Protein AF-A0ABD0C4S0-F1 (afdb_monomer_lite)

Sequence (155 aa):
MCGAAKDAGVKGVDLANVEYVLINNLGVVTGKSLGLSQSASLAIGSAFSHFAGIADVLSGNAAAFLMVCSPIKSFIEGCDPRLLPKKLVELNKHGMPERSMWLQAIILFISFGGNAASQFYTILMDMMNVSSSAPYLFLIAAYTFFKAKKDLDLY

Organism: NCBI:txid3378536

Foldseek 3Di:
DPDDFCPPVDPPDGPVCVVLVVQLVVQLVVCVVVVHDNVVSNVRSNVRSVVVVVVCVVVVVVVVVCVLQPVLLCCLVVDDCVVDDVLQNDADPVRGRVVVSVVSVVVVVVLPDDPVSVVVVVVVVVVVVVVVCVVVVVVVVVVVVVVVDPDDPPD

Structure (mmCIF, N/CA/C/O backbone):
data_AF-A0ABD0C4S0-F1
#
_entry.id   AF-A0ABD0C4S0-F1
#
loop_
_atom_site.group_PDB
_atom_site.id
_atom_site.type_symbol
_atom_site.label_atom_id
_atom_site.label_alt_id
_atom_site.label_comp_id
_atom_site.label_asym_id
_atom_site.label_entity_id
_atom_site.label_seq_id
_atom_site.pdbx_PDB_ins_code
_atom_site.Cartn_x
_atom_site.Cartn_y
_atom_site.Cartn_z
_atom_site.occupancy
_atom_site.B_iso_or_equiv
_atom_site.auth_seq_id
_atom_site.auth_comp_id
_atom_site.auth_asym_id
_atom_site.auth_atom_id
_atom_site.pdbx_PDB_model_num
ATOM 1 N N . MET A 1 1 ? -12.197 7.783 -8.794 1.00 38.06 1 MET A N 1
ATOM 2 C CA . MET A 1 1 ? -13.527 7.613 -8.150 1.00 38.06 1 MET A CA 1
ATOM 3 C C . MET A 1 1 ? -13.816 8.726 -7.129 1.00 38.06 1 MET A C 1
ATOM 5 O O . MET A 1 1 ? -14.298 8.470 -6.032 1.00 38.06 1 MET A O 1
ATOM 9 N N . CYS A 1 2 ? -13.545 9.987 -7.483 1.00 38.44 2 CYS A N 1
ATOM 10 C CA . CYS A 1 2 ? -13.749 11.134 -6.597 1.00 38.44 2 CYS A CA 1
ATOM 11 C C . CYS A 1 2 ? -15.181 11.656 -6.789 1.00 38.44 2 CYS A C 1
ATOM 13 O O . CYS A 1 2 ? -15.436 12.421 -7.713 1.00 38.44 2 CYS A O 1
ATOM 15 N N . GLY A 1 3 ? -16.140 11.170 -6.001 1.00 35.56 3 GLY A N 1
ATOM 16 C CA . GLY A 1 3 ? -17.515 11.682 -6.083 1.00 35.56 3 GLY A CA 1
ATOM 17 C C . GLY A 1 3 ? -18.596 10.884 -5.358 1.00 35.56 3 GLY A C 1
ATOM 18 O O . GLY A 1 3 ? -19.642 11.447 -5.068 1.00 35.56 3 GLY A O 1
ATOM 19 N N . ALA A 1 4 ? -18.368 9.612 -5.020 1.00 41.31 4 ALA A N 1
ATOM 20 C CA . ALA A 1 4 ? -19.454 8.743 -4.551 1.00 41.31 4 ALA A CA 1
ATOM 21 C C . ALA A 1 4 ? -19.781 8.810 -3.043 1.00 41.31 4 ALA A C 1
ATOM 23 O O . ALA A 1 4 ? -20.798 8.258 -2.644 1.00 41.31 4 ALA A O 1
ATOM 24 N N . ALA A 1 5 ? -18.974 9.460 -2.195 1.00 44.84 5 ALA A N 1
ATOM 25 C CA . ALA A 1 5 ? -19.191 9.407 -0.738 1.00 44.84 5 ALA A CA 1
ATOM 26 C C . ALA A 1 5 ? -19.010 10.748 -0.008 1.00 44.84 5 ALA A C 1
ATOM 28 O O . ALA A 1 5 ? -18.610 10.780 1.152 1.00 44.84 5 ALA A O 1
ATOM 29 N N . LYS A 1 6 ? -19.316 11.874 -0.669 1.00 45.22 6 LYS A N 1
ATOM 30 C CA . LYS A 1 6 ? -19.422 13.164 0.038 1.00 45.22 6 LYS A CA 1
ATOM 31 C C . LYS A 1 6 ? -20.688 13.292 0.893 1.00 45.22 6 LYS A C 1
ATOM 33 O O . LYS A 1 6 ? -20.690 14.117 1.792 1.00 45.22 6 LYS A O 1
ATOM 38 N N . ASP A 1 7 ? -21.696 12.447 0.681 1.00 45.16 7 ASP A N 1
ATOM 39 C CA . ASP A 1 7 ? -22.941 12.468 1.450 1.00 45.16 7 ASP A CA 1
ATOM 40 C C . ASP A 1 7 ? -23.2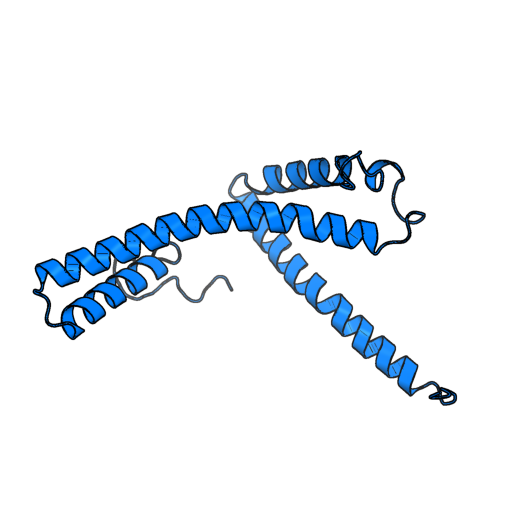91 11.066 1.960 1.00 45.16 7 ASP A C 1
ATOM 42 O O . ASP A 1 7 ? -24.132 10.370 1.399 1.00 45.16 7 ASP A O 1
ATOM 46 N N . ALA A 1 8 ? -22.690 10.651 3.078 1.00 49.69 8 ALA A N 1
ATOM 47 C CA . ALA A 1 8 ? -23.228 9.533 3.863 1.00 49.69 8 ALA A CA 1
ATOM 48 C C . ALA A 1 8 ? -24.526 9.919 4.617 1.00 49.69 8 ALA A C 1
ATOM 50 O O . ALA A 1 8 ? -25.026 9.144 5.426 1.00 49.69 8 ALA A O 1
ATOM 51 N N . GLY A 1 9 ? -25.075 11.123 4.394 1.00 51.41 9 GLY A N 1
ATOM 52 C CA . GLY A 1 9 ? -26.345 11.584 4.970 1.00 51.41 9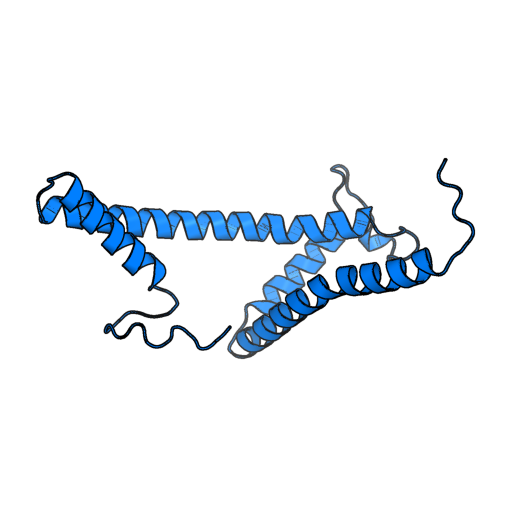 GLY A CA 1
ATOM 53 C C . GLY A 1 9 ? -26.323 11.853 6.482 1.00 51.41 9 GLY A C 1
ATOM 54 O O . GLY A 1 9 ? -27.343 12.248 7.044 1.00 51.41 9 GLY A O 1
ATOM 55 N N . VAL A 1 10 ? -25.177 11.675 7.150 1.00 59.41 10 VAL A N 1
ATOM 56 C CA . VAL A 1 10 ? -25.009 11.844 8.601 1.00 59.41 10 VAL A CA 1
ATOM 57 C C . VAL A 1 10 ? -24.062 13.014 8.877 1.00 59.41 10 VAL A C 1
ATOM 59 O O . VAL A 1 10 ? -22.950 13.064 8.353 1.00 59.41 10 VAL A O 1
ATOM 62 N N . LYS A 1 11 ? -24.494 13.972 9.711 1.00 62.91 11 LYS A N 1
ATOM 63 C CA . LYS A 1 11 ? -23.674 15.130 10.111 1.00 62.91 11 LYS A CA 1
ATOM 64 C C . LYS A 1 11 ? -22.337 14.663 10.701 1.00 62.91 11 LYS A C 1
ATOM 66 O O . LYS A 1 11 ? -22.330 13.925 11.680 1.00 62.91 11 LYS A O 1
ATOM 71 N N . GLY A 1 12 ? -21.231 15.147 10.135 1.00 73.19 12 GLY A N 1
ATOM 72 C CA . GLY A 1 12 ? -19.874 14.868 10.617 1.00 73.19 12 GLY A CA 1
ATOM 73 C C . GLY A 1 12 ? -19.224 13.602 10.054 1.00 73.19 12 GLY A C 1
ATOM 74 O O . GLY A 1 12 ? -18.148 13.245 10.524 1.00 73.19 12 GLY A O 1
ATOM 75 N N . VAL A 1 13 ? -19.842 12.937 9.070 1.00 77.31 13 VAL A N 1
ATOM 76 C CA . VAL A 1 13 ? -19.248 11.790 8.369 1.00 77.31 13 VAL A CA 1
ATOM 77 C C . VAL A 1 13 ? -18.768 12.212 6.982 1.00 77.31 13 VAL A C 1
ATOM 79 O O . VAL A 1 13 ? -19.541 12.765 6.202 1.00 77.31 13 VAL A O 1
ATOM 82 N N . ASP A 1 14 ? -17.506 11.936 6.673 1.00 83.25 14 ASP A N 1
ATOM 83 C CA . ASP A 1 14 ? -16.873 12.187 5.382 1.00 83.25 14 ASP A CA 1
ATOM 84 C C . ASP A 1 14 ? -16.043 10.973 4.925 1.00 83.25 14 ASP A C 1
ATOM 86 O O . ASP A 1 14 ? -15.949 9.952 5.607 1.00 83.25 14 ASP A O 1
ATOM 90 N N . LEU A 1 15 ? -15.429 11.081 3.746 1.00 75.19 15 LEU A N 1
ATOM 91 C CA . LEU A 1 15 ? -14.577 10.039 3.163 1.00 75.19 15 LEU A CA 1
ATOM 92 C C . LEU A 1 15 ? -13.393 9.621 4.048 1.00 75.19 15 LEU A C 1
ATOM 94 O O . LEU A 1 15 ? -12.895 8.513 3.884 1.00 75.19 15 LEU A O 1
ATOM 98 N N . ALA A 1 16 ? -12.925 10.493 4.940 1.00 76.62 16 ALA A N 1
ATOM 99 C CA . ALA A 1 16 ? -11.788 10.216 5.804 1.00 76.62 16 ALA A CA 1
ATOM 100 C C . ALA A 1 16 ? -12.189 9.459 7.077 1.00 76.62 16 ALA A C 1
ATOM 102 O O . ALA A 1 16 ? -11.341 8.796 7.670 1.00 76.62 16 ALA A O 1
ATOM 103 N N . ASN A 1 17 ? -13.451 9.547 7.512 1.00 84.50 17 ASN A N 1
ATOM 104 C CA . ASN A 1 17 ? -13.897 8.928 8.763 1.00 84.50 17 ASN A CA 1
ATOM 105 C C . ASN A 1 17 ? -15.028 7.895 8.626 1.00 84.50 17 ASN A C 1
ATOM 107 O O . ASN A 1 17 ? -15.315 7.188 9.594 1.00 84.50 17 ASN A O 1
ATOM 111 N N . VAL A 1 18 ? -15.644 7.767 7.447 1.00 86.88 18 VAL A N 1
ATOM 112 C CA . VAL A 1 18 ? -16.766 6.847 7.202 1.00 86.88 18 VAL A CA 1
ATOM 113 C C . VAL A 1 18 ? -16.422 5.398 7.539 1.00 86.88 18 VAL A C 1
ATOM 115 O O . VAL A 1 18 ? -17.232 4.704 8.151 1.00 86.88 18 VAL A O 1
ATOM 118 N N . GLU A 1 19 ? -15.209 4.956 7.217 1.00 87.94 19 GLU A N 1
ATOM 119 C CA . GLU A 1 19 ? -14.724 3.614 7.536 1.00 87.94 19 GLU A CA 1
ATOM 120 C C . GLU A 1 19 ? -14.722 3.362 9.049 1.00 87.94 19 GLU A C 1
ATOM 122 O O . GLU A 1 19 ? -15.324 2.401 9.529 1.00 87.94 19 GLU A O 1
ATOM 127 N N . TYR A 1 20 ? -14.156 4.285 9.825 1.00 90.12 20 TYR A N 1
ATOM 128 C CA . TYR A 1 20 ? -14.102 4.181 11.283 1.00 90.12 20 TYR A CA 1
ATOM 129 C C . TYR A 1 20 ? -15.490 4.222 11.930 1.00 90.12 20 TYR A C 1
ATOM 131 O O . TYR A 1 20 ? -15.751 3.499 12.893 1.00 90.12 20 TYR A O 1
ATOM 139 N N . VAL A 1 21 ? -16.415 5.012 11.377 1.00 88.62 21 VAL A N 1
ATOM 140 C CA . VAL A 1 21 ? -17.816 5.050 11.827 1.00 88.62 21 VAL A CA 1
ATOM 141 C C . VAL A 1 21 ? -18.508 3.706 11.587 1.00 88.62 21 VAL A C 1
ATOM 143 O O . VAL A 1 21 ? -19.231 3.220 12.461 1.00 88.62 21 VAL A O 1
ATOM 146 N N . LEU A 1 22 ? -18.273 3.075 10.435 1.00 89.88 22 LEU A N 1
ATOM 147 C CA . LEU A 1 22 ? -18.812 1.750 10.127 1.00 89.88 22 LEU A CA 1
ATOM 148 C C . LEU A 1 22 ? -18.231 0.676 11.054 1.00 89.88 22 LEU A C 1
ATOM 150 O O . LEU A 1 22 ? -18.989 -0.134 11.588 1.00 89.88 22 LEU A O 1
ATOM 154 N N . ILE A 1 23 ? -16.923 0.713 11.315 1.00 91.44 23 ILE A N 1
ATOM 155 C CA . ILE A 1 23 ? -16.242 -0.209 12.237 1.00 91.44 23 ILE A CA 1
ATOM 156 C C . ILE A 1 23 ? -16.763 -0.043 13.669 1.00 91.44 23 ILE A C 1
ATOM 158 O O . ILE A 1 23 ? -17.030 -1.033 14.354 1.00 91.44 23 ILE A O 1
ATOM 162 N N . ASN A 1 24 ? -16.979 1.196 14.115 1.00 91.81 24 ASN A N 1
ATOM 163 C CA . ASN A 1 24 ? -17.576 1.473 15.418 1.00 91.81 24 ASN A CA 1
ATOM 164 C C . ASN A 1 24 ? -18.989 0.875 15.518 1.00 91.81 24 ASN A C 1
ATOM 166 O O . ASN A 1 24 ? -19.288 0.126 16.449 1.00 91.81 24 ASN A O 1
ATOM 170 N N . ASN A 1 25 ? -19.847 1.138 14.528 1.00 90.88 25 ASN A N 1
ATOM 171 C CA . ASN A 1 25 ? -21.206 0.593 14.491 1.00 90.88 25 ASN A CA 1
ATOM 172 C C . ASN A 1 25 ? -21.216 -0.941 14.462 1.00 90.88 25 ASN A C 1
ATOM 174 O O . ASN A 1 25 ? -22.026 -1.560 15.154 1.00 90.88 25 ASN A O 1
ATOM 178 N N . LEU A 1 26 ? -20.289 -1.557 13.727 1.00 91.06 26 LEU A N 1
ATOM 179 C CA . LEU A 1 26 ? -20.104 -3.004 13.712 1.00 91.06 26 LEU A CA 1
ATOM 180 C C . LEU A 1 26 ? -19.752 -3.538 15.107 1.00 91.06 26 LEU A C 1
ATOM 182 O O . LEU A 1 26 ? -20.357 -4.510 15.562 1.00 91.06 26 LEU A O 1
ATOM 186 N N . GLY A 1 27 ? -18.827 -2.887 15.817 1.00 89.50 27 GLY A N 1
ATOM 187 C CA . GLY A 1 27 ? -18.461 -3.261 17.184 1.00 89.50 27 GLY A CA 1
ATOM 188 C C . GLY A 1 27 ? -19.627 -3.123 18.170 1.00 89.50 27 GLY A C 1
ATOM 189 O O . GLY A 1 27 ? -19.846 -4.014 18.990 1.00 89.50 27 GLY A O 1
ATOM 190 N N . VAL A 1 28 ? -20.450 -2.078 18.035 1.00 91.81 28 VAL A N 1
ATOM 191 C CA . VAL A 1 28 ? -21.669 -1.903 18.846 1.00 91.81 28 VAL A CA 1
ATOM 192 C C . VAL A 1 28 ? -22.694 -3.008 18.577 1.00 91.81 28 VAL A C 1
ATOM 194 O O . VAL A 1 28 ? -23.252 -3.566 19.522 1.00 91.81 28 VAL A O 1
ATOM 197 N N . VAL A 1 29 ? -22.955 -3.342 17.308 1.00 92.44 29 VAL A N 1
ATOM 198 C CA . VAL A 1 29 ? -23.879 -4.429 16.933 1.00 92.44 29 VAL A CA 1
ATOM 199 C C . VAL A 1 29 ? -23.360 -5.776 17.431 1.00 92.44 29 VAL A C 1
ATOM 201 O O . VAL A 1 29 ? -24.130 -6.567 17.973 1.00 92.44 29 VAL A O 1
ATOM 204 N N . THR A 1 30 ? -22.051 -6.001 17.334 1.00 91.12 30 THR A N 1
ATOM 205 C CA . THR A 1 30 ? -21.393 -7.203 17.857 1.00 91.12 30 THR A CA 1
ATOM 206 C C . THR A 1 30 ? -21.567 -7.297 19.372 1.00 91.12 30 THR A C 1
ATOM 208 O O . THR A 1 30 ? -22.027 -8.322 19.869 1.00 91.12 30 THR A O 1
ATOM 211 N N . GLY A 1 31 ? -21.311 -6.218 20.116 1.00 90.00 31 GLY A N 1
ATOM 212 C CA . GLY A 1 31 ? -21.498 -6.202 21.567 1.00 90.00 31 GLY A CA 1
ATOM 213 C C . GLY A 1 31 ? -22.942 -6.492 21.987 1.00 90.00 31 GLY A C 1
ATOM 214 O O . GLY A 1 31 ? -23.175 -7.305 22.882 1.00 90.00 31 GLY A O 1
ATOM 215 N N . LYS A 1 32 ? -23.920 -5.927 21.267 1.00 90.88 32 LYS A N 1
ATOM 216 C CA . LYS A 1 32 ? -25.344 -6.228 21.476 1.00 90.88 32 LYS A CA 1
ATOM 217 C C . LYS A 1 32 ? -25.681 -7.688 21.182 1.00 90.88 32 LYS A C 1
ATOM 219 O O . LYS A 1 32 ? -26.417 -8.301 21.948 1.00 90.88 32 LYS A O 1
ATOM 224 N N . SER A 1 33 ? -25.137 -8.252 20.103 1.00 91.75 33 SER A N 1
ATOM 225 C CA . SER A 1 33 ? -25.360 -9.658 19.735 1.00 91.75 33 SER A CA 1
ATOM 226 C C . SER A 1 33 ? -24.790 -10.644 20.761 1.00 91.75 33 SER A C 1
ATOM 228 O O . SER A 1 33 ? -25.328 -11.731 20.936 1.00 91.75 33 SER A O 1
ATOM 230 N N . LEU A 1 34 ? -23.753 -10.230 21.496 1.00 90.56 34 LEU A N 1
ATOM 231 C CA . LEU A 1 34 ? -23.139 -10.991 22.585 1.00 90.56 34 LEU A CA 1
ATOM 232 C C . LEU A 1 34 ? -23.858 -10.804 23.935 1.00 90.56 34 LEU A C 1
ATOM 234 O O . LEU A 1 34 ? -23.398 -11.322 24.950 1.00 90.56 34 LEU A O 1
ATOM 238 N N . GLY A 1 35 ? -24.971 -10.063 23.968 1.00 90.44 35 GLY A N 1
ATOM 239 C CA . GLY A 1 35 ? -25.747 -9.809 25.184 1.00 90.44 35 GLY A CA 1
ATOM 240 C C . GLY A 1 35 ? -25.096 -8.818 26.152 1.00 90.44 35 GLY A C 1
ATOM 241 O O . GLY A 1 35 ? -25.467 -8.770 27.324 1.00 90.44 35 GLY A O 1
ATOM 242 N N . LEU A 1 36 ? -24.120 -8.029 25.694 1.00 90.94 36 LEU A N 1
ATOM 243 C CA . LEU A 1 36 ? -23.447 -7.045 26.537 1.00 90.94 36 LEU A CA 1
ATOM 244 C C . LEU A 1 36 ? -24.347 -5.839 26.813 1.00 90.94 36 LEU A C 1
ATOM 246 O O . LEU A 1 36 ? -25.241 -5.494 26.037 1.00 90.94 36 LEU A O 1
ATOM 250 N N . SER A 1 37 ? -24.070 -5.145 27.919 1.00 92.50 37 SER A N 1
ATOM 251 C CA . SER A 1 37 ? -24.755 -3.893 28.232 1.00 92.50 37 SER A CA 1
ATOM 252 C C . SER A 1 37 ? -24.520 -2.845 27.138 1.00 92.50 37 SER A C 1
ATOM 254 O O . SER A 1 37 ? -23.538 -2.887 26.387 1.00 92.50 37 SER A O 1
ATOM 256 N N . GLN A 1 38 ? -25.409 -1.854 27.064 1.00 87.69 38 GLN A N 1
ATOM 257 C CA . GLN A 1 38 ? -25.274 -0.752 26.111 1.00 87.69 38 GLN A CA 1
ATOM 258 C C . GLN A 1 38 ? -23.938 -0.007 26.284 1.00 87.69 38 GLN A C 1
ATOM 260 O O . GLN A 1 38 ? -23.307 0.347 25.292 1.00 87.69 38 GLN A O 1
ATOM 265 N N . SER A 1 39 ? -23.473 0.187 27.524 1.00 90.50 39 SER A N 1
ATOM 266 C CA . SER A 1 39 ? -22.184 0.833 27.803 1.00 90.50 39 SER A CA 1
ATOM 267 C C . SER A 1 39 ? -20.996 -0.014 27.344 1.00 90.50 39 SER A C 1
ATOM 269 O O . SER A 1 39 ? -20.084 0.513 26.711 1.00 90.50 39 SER A O 1
ATOM 271 N N . ALA A 1 40 ? -21.025 -1.326 27.593 1.00 88.81 40 ALA A N 1
ATOM 272 C CA . ALA A 1 40 ? -19.979 -2.241 27.144 1.00 88.81 40 ALA A CA 1
ATOM 273 C C . ALA A 1 40 ? -19.935 -2.355 25.610 1.00 88.81 40 ALA A C 1
ATOM 275 O O . ALA A 1 40 ? -18.859 -2.356 25.019 1.00 88.81 40 ALA A O 1
ATOM 276 N N . SER A 1 41 ? -21.096 -2.366 24.951 1.00 90.00 41 SER A N 1
ATOM 277 C CA . SER A 1 41 ? -21.192 -2.399 23.486 1.00 90.00 41 SER A CA 1
ATOM 278 C C . SER A 1 41 ? -20.609 -1.138 22.837 1.00 90.00 41 SER A C 1
ATOM 280 O O . SER A 1 41 ? -19.904 -1.230 21.835 1.00 90.00 41 SER A O 1
ATOM 282 N N . LEU A 1 42 ? -20.850 0.041 23.425 1.00 90.56 42 LEU A N 1
ATOM 283 C CA . LEU A 1 42 ? -20.241 1.301 22.979 1.00 90.56 42 LEU A CA 1
ATOM 284 C C . LEU A 1 42 ? -18.722 1.324 23.202 1.00 90.56 42 LEU A C 1
ATOM 286 O O . LEU A 1 42 ? -17.986 1.800 22.338 1.00 90.56 42 LEU A O 1
ATOM 290 N N . ALA A 1 43 ? -18.247 0.779 24.325 1.00 91.31 43 ALA A N 1
ATOM 291 C CA . ALA A 1 43 ? -16.817 0.674 24.608 1.00 91.31 43 ALA A CA 1
ATOM 292 C C . ALA A 1 43 ? -16.096 -0.218 23.583 1.00 91.31 43 ALA A C 1
ATOM 294 O O . ALA A 1 43 ? -15.020 0.140 23.108 1.00 91.31 43 ALA A O 1
ATOM 295 N N . ILE A 1 44 ? -16.711 -1.338 23.191 1.00 90.75 44 ILE A N 1
ATOM 296 C CA . ILE A 1 44 ? -16.174 -2.243 22.164 1.00 90.75 44 ILE A CA 1
ATOM 297 C C . ILE A 1 44 ? -16.134 -1.568 20.793 1.00 90.75 44 ILE A C 1
ATOM 299 O O . ILE A 1 44 ? -15.109 -1.638 20.121 1.00 90.75 44 ILE A O 1
ATOM 303 N N . GLY A 1 45 ? -17.208 -0.879 20.396 1.00 88.56 45 GLY A N 1
ATOM 304 C CA . GLY A 1 45 ? -17.230 -0.112 19.147 1.00 88.56 45 GLY A CA 1
ATOM 305 C C . GLY A 1 45 ? -16.099 0.917 19.069 1.00 88.56 45 GLY A C 1
ATOM 306 O O . GLY A 1 45 ? -15.347 0.950 18.092 1.00 88.56 45 GLY A O 1
ATOM 307 N N . SER A 1 46 ? -15.910 1.699 20.135 1.00 91.19 46 SER A N 1
ATOM 308 C CA . SER A 1 46 ? -14.821 2.677 20.209 1.00 91.19 46 SER A CA 1
ATOM 309 C C . SER A 1 46 ? -13.441 2.011 20.175 1.00 91.19 46 SER A C 1
ATOM 311 O O . SER A 1 46 ? -12.560 2.476 19.452 1.00 91.19 46 SER A O 1
ATOM 313 N N . ALA A 1 47 ? -13.253 0.902 20.896 1.00 91.12 47 ALA A N 1
ATOM 314 C CA . ALA A 1 47 ? -11.995 0.160 20.895 1.00 91.12 47 ALA A CA 1
ATOM 315 C C . ALA A 1 47 ? -11.646 -0.387 19.501 1.00 91.12 47 ALA A C 1
ATOM 317 O O . ALA A 1 47 ? -10.501 -0.272 19.067 1.00 91.12 47 ALA A O 1
ATOM 318 N N . PHE A 1 48 ? -12.631 -0.925 18.778 1.00 91.50 48 PHE A N 1
ATOM 319 C CA . PHE A 1 48 ? -12.445 -1.432 17.417 1.00 91.50 48 PHE A CA 1
ATOM 320 C C . PHE A 1 48 ? -12.065 -0.313 16.451 1.00 91.50 48 PHE A C 1
ATOM 322 O O . PHE A 1 48 ? -11.112 -0.463 15.693 1.00 91.50 48 PHE A O 1
ATOM 329 N N . SER A 1 49 ? -12.758 0.825 16.516 1.00 91.44 49 SER A N 1
ATOM 330 C CA . SER A 1 49 ? -12.455 1.978 15.668 1.00 91.44 49 SER A CA 1
ATOM 331 C C . SER A 1 49 ? -11.053 2.541 15.920 1.00 91.44 49 SER A C 1
ATOM 333 O O . SER A 1 49 ? -10.365 2.883 14.962 1.00 91.44 49 SER A O 1
ATOM 335 N N . HIS A 1 50 ? -10.607 2.625 17.177 1.00 91.25 50 HIS A N 1
ATOM 336 C CA . HIS A 1 50 ? -9.251 3.083 17.489 1.00 91.25 50 HIS A CA 1
ATOM 337 C C . HIS A 1 50 ? -8.183 2.088 17.030 1.00 91.25 50 HIS A C 1
ATOM 339 O O . HIS A 1 50 ? -7.166 2.498 16.473 1.00 91.25 50 HIS A O 1
ATOM 345 N N . PHE A 1 51 ? -8.408 0.788 17.242 1.00 93.06 51 PHE A N 1
ATOM 346 C CA . PHE A 1 51 ? -7.469 -0.238 16.797 1.00 93.06 51 PHE A CA 1
ATOM 347 C C . PHE A 1 51 ? -7.348 -0.262 15.272 1.00 93.06 51 PHE A C 1
ATOM 349 O O . PHE A 1 51 ? -6.234 -0.319 14.761 1.00 93.06 51 PHE A O 1
ATOM 356 N N . ALA A 1 52 ? -8.470 -0.140 14.560 1.00 90.31 52 ALA A N 1
ATOM 357 C CA . ALA A 1 52 ? -8.486 -0.021 13.107 1.00 90.31 52 ALA A CA 1
ATOM 358 C C . ALA A 1 52 ? -7.690 1.201 12.630 1.00 90.31 52 ALA A C 1
ATOM 360 O O . ALA A 1 52 ? -6.789 1.046 11.817 1.00 90.31 52 ALA A O 1
ATOM 361 N N . GLY A 1 53 ? -7.907 2.384 13.219 1.00 89.81 53 GLY A N 1
ATOM 362 C CA . GLY A 1 53 ? -7.144 3.583 12.848 1.00 89.81 53 GLY A CA 1
ATOM 363 C C . GLY A 1 53 ? -5.634 3.437 13.046 1.00 89.81 53 GLY A C 1
ATOM 364 O O . GLY A 1 53 ? -4.846 3.860 12.203 1.00 89.81 53 GLY A O 1
ATOM 365 N N . ILE A 1 54 ? -5.203 2.791 14.132 1.00 93.19 54 ILE A N 1
ATOM 366 C CA . ILE A 1 54 ? -3.778 2.503 14.352 1.00 93.19 54 ILE A CA 1
ATOM 367 C C . ILE A 1 54 ? -3.267 1.481 13.328 1.00 93.19 54 ILE A C 1
ATOM 369 O O . ILE A 1 54 ? -2.177 1.652 12.778 1.00 93.19 54 ILE A O 1
ATOM 373 N N . ALA A 1 55 ? -4.044 0.431 13.061 1.00 92.88 55 ALA A N 1
ATOM 374 C CA . ALA A 1 55 ? -3.694 -0.603 12.098 1.00 92.88 55 ALA A CA 1
ATOM 375 C C . ALA A 1 55 ? -3.558 -0.039 10.677 1.00 92.88 55 ALA A C 1
ATOM 377 O O . ALA A 1 55 ? -2.600 -0.394 9.992 1.00 92.88 55 ALA A O 1
ATOM 378 N N . ASP A 1 56 ? -4.435 0.872 10.263 1.00 90.75 56 ASP A N 1
ATOM 379 C CA . ASP A 1 56 ? -4.398 1.508 8.944 1.00 90.75 56 ASP A CA 1
ATOM 380 C C . ASP A 1 56 ? -3.189 2.424 8.791 1.00 90.75 56 ASP A C 1
ATOM 382 O O . ASP A 1 56 ? -2.518 2.398 7.760 1.00 90.75 56 ASP A O 1
ATOM 386 N N . VAL A 1 57 ? -2.830 3.176 9.835 1.00 90.44 57 VAL A N 1
ATOM 387 C CA . VAL A 1 57 ? -1.607 3.988 9.821 1.00 90.44 57 VAL A CA 1
ATOM 388 C C . VAL A 1 57 ? -0.372 3.094 9.705 1.00 90.44 57 VAL A C 1
ATOM 390 O O . VAL A 1 57 ? 0.492 3.341 8.864 1.00 90.44 57 VAL A O 1
ATOM 393 N N . LEU A 1 58 ? -0.266 2.038 10.514 1.00 92.50 58 LEU A N 1
ATOM 394 C CA . LEU A 1 58 ? 0.888 1.133 10.476 1.00 92.50 58 LEU A CA 1
ATOM 395 C C . LEU A 1 58 ? 0.982 0.381 9.142 1.00 92.50 58 LEU A C 1
ATOM 397 O O . LEU A 1 58 ? 2.054 0.326 8.535 1.00 92.50 58 LEU A O 1
ATOM 401 N N . SER A 1 59 ? -0.143 -0.149 8.665 1.00 92.56 59 SER A N 1
ATOM 402 C CA . SER A 1 59 ? -0.232 -0.881 7.400 1.00 92.56 59 SER A CA 1
ATOM 403 C C . SER A 1 59 ? 0.029 0.033 6.212 1.00 92.56 59 SER A C 1
ATOM 405 O O . SER A 1 59 ? 0.770 -0.349 5.312 1.00 92.56 59 SER A O 1
ATOM 407 N N . GLY A 1 60 ? -0.500 1.258 6.226 1.00 88.88 60 GLY A N 1
ATOM 408 C CA . GLY A 1 60 ? -0.259 2.262 5.194 1.00 88.88 60 GLY A CA 1
ATOM 409 C C . GLY A 1 60 ? 1.220 2.623 5.075 1.00 88.88 60 GLY A C 1
ATOM 410 O O . GLY A 1 60 ? 1.757 2.657 3.970 1.00 88.88 60 GLY A O 1
ATOM 411 N N . ASN A 1 61 ? 1.915 2.801 6.204 1.00 86.50 61 ASN A N 1
ATOM 412 C CA . ASN A 1 61 ? 3.361 3.036 6.203 1.00 86.50 61 ASN A CA 1
ATOM 413 C C . ASN A 1 61 ? 4.135 1.821 5.667 1.00 86.50 61 ASN A C 1
ATOM 415 O O . ASN A 1 61 ? 4.987 1.973 4.792 1.00 86.50 61 ASN A O 1
ATOM 419 N N . ALA A 1 62 ? 3.825 0.609 6.136 1.00 88.88 62 ALA A N 1
ATOM 420 C CA . ALA A 1 62 ? 4.476 -0.611 5.656 1.00 88.88 62 ALA A CA 1
ATOM 421 C C . ALA A 1 62 ? 4.247 -0.838 4.149 1.00 88.88 62 ALA A C 1
ATOM 423 O O . ALA A 1 62 ? 5.188 -1.129 3.405 1.00 88.88 62 ALA A O 1
ATOM 424 N N . ALA A 1 63 ? 3.011 -0.649 3.687 1.00 87.94 63 ALA A N 1
ATOM 425 C CA . ALA A 1 63 ? 2.633 -0.759 2.286 1.00 87.94 63 ALA A CA 1
ATOM 426 C C . ALA A 1 63 ? 3.352 0.284 1.427 1.00 87.94 63 ALA A C 1
ATOM 428 O O . ALA A 1 63 ? 3.831 -0.064 0.350 1.00 87.94 63 ALA A O 1
ATOM 429 N N . ALA A 1 64 ? 3.497 1.524 1.909 1.00 82.50 64 ALA A N 1
ATOM 430 C CA . ALA A 1 64 ? 4.256 2.556 1.212 1.00 82.50 64 ALA A CA 1
ATOM 431 C C . ALA A 1 64 ? 5.710 2.116 0.975 1.00 82.50 64 ALA A C 1
ATOM 433 O O . ALA A 1 64 ? 6.185 2.182 -0.156 1.00 82.50 64 ALA A O 1
ATOM 434 N N . PHE A 1 65 ? 6.403 1.577 1.985 1.00 81.06 65 PHE A N 1
ATOM 435 C CA . PHE A 1 65 ? 7.776 1.083 1.806 1.00 81.06 65 PHE A CA 1
ATOM 436 C C . PHE A 1 65 ? 7.870 -0.063 0.789 1.00 81.06 65 PHE A C 1
ATOM 438 O O . PHE A 1 65 ? 8.744 -0.047 -0.084 1.00 81.06 65 PHE A O 1
ATOM 445 N N . LEU A 1 66 ? 6.959 -1.037 0.861 1.00 83.88 66 LEU A N 1
ATOM 446 C CA . LEU A 1 66 ? 6.934 -2.170 -0.069 1.00 83.88 66 LEU A CA 1
ATOM 447 C C . LEU A 1 66 ? 6.634 -1.732 -1.509 1.00 83.88 66 LEU A C 1
ATOM 449 O O . LEU A 1 66 ? 7.328 -2.156 -2.436 1.00 83.88 66 LEU A O 1
ATOM 453 N N . MET A 1 67 ? 5.657 -0.842 -1.693 1.00 81.62 67 MET A N 1
ATOM 454 C CA . MET A 1 67 ? 5.268 -0.286 -2.994 1.00 81.62 67 MET A CA 1
ATOM 455 C C . MET A 1 67 ? 6.365 0.568 -3.634 1.00 81.62 67 MET A C 1
ATOM 457 O O . MET A 1 67 ? 6.407 0.674 -4.854 1.00 81.62 67 MET A O 1
ATOM 461 N N . VAL A 1 68 ? 7.275 1.165 -2.859 1.00 78.94 68 VAL A N 1
ATOM 462 C CA . VAL A 1 68 ? 8.425 1.886 -3.430 1.00 78.94 68 VAL A CA 1
ATOM 463 C C . VAL A 1 68 ? 9.504 0.922 -3.912 1.00 78.94 68 VAL A C 1
ATOM 465 O O . VAL A 1 68 ? 10.049 1.092 -4.999 1.00 78.94 68 VAL A O 1
ATOM 468 N N . CYS A 1 69 ? 9.814 -0.105 -3.124 1.00 78.19 69 CYS A N 1
ATOM 469 C CA . CYS A 1 69 ? 10.956 -0.975 -3.401 1.00 78.19 69 CYS A CA 1
ATOM 470 C C . CYS A 1 69 ? 10.644 -2.049 -4.455 1.00 78.19 69 CYS A C 1
ATOM 472 O O . CYS A 1 69 ? 11.509 -2.393 -5.263 1.00 78.19 69 CYS A O 1
ATOM 474 N N . SER A 1 70 ? 9.419 -2.586 -4.455 1.00 83.62 70 SER A N 1
ATOM 475 C CA . SER A 1 70 ? 9.049 -3.732 -5.292 1.00 83.62 70 SER A CA 1
ATOM 476 C C . SER A 1 70 ? 9.028 -3.413 -6.795 1.00 83.62 70 SER A C 1
ATOM 478 O O . SER A 1 70 ? 9.711 -4.126 -7.533 1.00 83.62 70 SER A O 1
ATOM 480 N N . PRO A 1 71 ? 8.359 -2.347 -7.281 1.00 78.38 71 PRO A N 1
ATOM 481 C CA . PRO A 1 71 ? 8.287 -2.066 -8.714 1.00 78.38 71 PRO A CA 1
ATOM 482 C C . PRO A 1 71 ? 9.651 -1.748 -9.328 1.00 78.38 71 PRO A C 1
ATOM 484 O O . PRO A 1 71 ? 9.945 -2.222 -10.420 1.00 78.38 71 PRO A O 1
ATOM 487 N N . ILE A 1 72 ? 10.510 -1.003 -8.618 1.00 81.12 72 ILE A N 1
ATOM 488 C CA . ILE A 1 72 ? 11.862 -0.661 -9.092 1.00 81.12 72 ILE A CA 1
ATOM 489 C C . ILE A 1 72 ? 12.688 -1.922 -9.280 1.00 81.12 72 ILE A C 1
ATOM 491 O O . ILE A 1 72 ? 13.329 -2.098 -10.315 1.00 81.12 72 ILE A O 1
ATOM 495 N N . LYS A 1 73 ? 12.680 -2.795 -8.268 1.00 79.56 73 LYS A N 1
ATOM 496 C CA . LYS A 1 73 ? 13.461 -4.023 -8.296 1.00 79.56 73 LYS A CA 1
ATOM 497 C C . LYS A 1 73 ? 12.978 -4.940 -9.417 1.00 79.56 73 LYS A C 1
ATOM 499 O O . LYS A 1 73 ? 13.785 -5.329 -10.253 1.00 79.56 73 LYS A O 1
ATOM 504 N N . SER A 1 74 ? 11.673 -5.205 -9.492 1.00 82.31 74 SER A N 1
ATOM 505 C CA . SER A 1 74 ? 11.095 -6.045 -10.547 1.00 82.31 74 SER A CA 1
ATOM 506 C C . SER A 1 74 ? 11.307 -5.464 -11.949 1.00 82.31 74 SER A C 1
ATOM 508 O O . SER A 1 74 ? 11.555 -6.214 -12.888 1.00 82.31 74 SER A O 1
ATOM 510 N N . PHE A 1 75 ? 11.264 -4.137 -12.108 1.00 81.81 75 PHE A N 1
ATOM 511 C CA . PHE A 1 75 ? 11.552 -3.481 -13.384 1.00 81.81 75 PHE A CA 1
ATOM 512 C C . PHE A 1 75 ? 13.023 -3.622 -13.794 1.00 81.81 75 PHE A C 1
ATOM 514 O O . PHE A 1 75 ? 13.310 -3.939 -14.944 1.00 81.81 75 PHE A O 1
ATOM 521 N N . ILE A 1 76 ? 13.955 -3.414 -12.861 1.00 80.19 76 ILE A N 1
ATOM 522 C CA . ILE A 1 76 ? 15.397 -3.521 -13.119 1.00 80.19 76 ILE A CA 1
ATOM 523 C C . ILE A 1 76 ? 15.812 -4.964 -13.415 1.00 80.19 76 ILE A C 1
ATOM 525 O O . ILE A 1 76 ? 16.634 -5.178 -14.299 1.00 80.19 76 ILE A O 1
ATOM 529 N N . GLU A 1 77 ? 15.234 -5.943 -12.720 1.00 80.88 77 GLU A N 1
ATOM 530 C CA . GLU A 1 77 ? 15.494 -7.366 -12.969 1.00 80.88 77 GLU A CA 1
ATOM 531 C C . GLU A 1 77 ? 14.855 -7.863 -14.276 1.00 80.88 77 GLU A C 1
ATOM 533 O O . GLU A 1 77 ? 15.412 -8.739 -14.935 1.00 80.88 77 GLU A O 1
ATOM 538 N N . GLY A 1 78 ? 13.704 -7.310 -14.671 1.00 78.31 78 GLY A N 1
ATOM 539 C CA . GLY A 1 78 ? 12.999 -7.700 -15.895 1.00 78.31 78 GLY A CA 1
ATOM 540 C C . GLY A 1 78 ? 13.482 -7.007 -17.176 1.00 78.31 78 GLY A C 1
ATOM 541 O O . GLY A 1 78 ? 13.193 -7.489 -18.271 1.00 78.31 78 GLY A O 1
ATOM 542 N N . CYS A 1 79 ? 14.186 -5.877 -17.071 1.00 79.44 79 CYS A N 1
ATOM 543 C CA . CYS A 1 79 ? 14.649 -5.095 -18.218 1.00 79.44 79 CYS A CA 1
ATOM 544 C C . CYS A 1 79 ? 16.069 -5.497 -18.642 1.00 79.44 79 CYS A C 1
ATOM 546 O O . CYS A 1 79 ? 16.923 -5.774 -17.803 1.00 79.44 79 CYS A O 1
ATOM 548 N N . ASP A 1 80 ? 16.357 -5.487 -19.950 1.00 77.00 80 ASP A N 1
ATOM 549 C CA . ASP A 1 80 ? 17.723 -5.720 -20.430 1.00 77.00 80 ASP A CA 1
ATOM 550 C C . ASP A 1 80 ? 18.643 -4.604 -19.890 1.00 77.00 80 ASP A C 1
ATOM 552 O O . ASP A 1 80 ? 18.396 -3.419 -20.151 1.00 77.00 80 ASP A O 1
ATOM 556 N N . PRO A 1 81 ? 19.728 -4.939 -19.169 1.00 69.75 81 PRO A N 1
ATOM 557 C CA . PRO A 1 81 ? 20.612 -3.955 -18.545 1.00 69.75 81 PRO A CA 1
ATOM 558 C C . PRO A 1 81 ? 21.305 -3.021 -19.551 1.00 69.75 81 PRO A C 1
ATOM 560 O O . PRO A 1 81 ? 21.884 -2.014 -19.147 1.00 69.75 81 PRO A O 1
ATOM 563 N N . ARG A 1 82 ? 21.257 -3.320 -20.858 1.00 76.44 82 ARG A N 1
ATOM 564 C CA . ARG A 1 82 ? 21.745 -2.443 -21.936 1.00 76.44 82 ARG A CA 1
ATOM 565 C C . ARG A 1 82 ? 20.792 -1.293 -22.264 1.00 76.44 82 ARG A C 1
ATOM 567 O O . ARG A 1 82 ? 21.240 -0.305 -22.838 1.00 76.44 82 ARG A O 1
ATOM 574 N N . LEU A 1 83 ? 19.506 -1.420 -21.931 1.00 79.75 83 LEU A N 1
ATOM 575 C CA . LEU A 1 83 ? 18.484 -0.403 -22.203 1.00 79.75 83 LEU A CA 1
ATOM 576 C C . LEU A 1 83 ? 18.434 0.678 -21.119 1.00 79.75 83 LEU A C 1
ATOM 578 O O . LEU A 1 83 ? 18.009 1.801 -21.386 1.00 79.75 83 LEU A O 1
ATOM 582 N N . LEU A 1 84 ? 18.881 0.356 -19.904 1.00 80.19 84 LEU A N 1
ATOM 583 C CA . LEU A 1 84 ? 18.877 1.277 -18.773 1.00 80.19 84 LEU A CA 1
ATOM 584 C C . LEU A 1 84 ? 20.264 1.907 -18.551 1.00 80.19 84 LEU A C 1
ATOM 586 O O . LEU A 1 84 ? 21.294 1.268 -18.778 1.00 80.19 84 LEU A O 1
ATOM 590 N N . PRO A 1 85 ? 20.338 3.160 -18.062 1.00 79.00 85 PRO A N 1
ATOM 591 C CA . PRO A 1 85 ? 21.602 3.770 -17.670 1.00 79.00 85 PRO A CA 1
ATOM 592 C C . PRO A 1 85 ? 22.324 2.907 -16.629 1.00 79.00 85 PRO A C 1
ATOM 594 O O . PRO A 1 85 ? 21.766 2.626 -15.570 1.00 79.00 85 PRO A O 1
ATOM 597 N N . LYS A 1 86 ? 23.596 2.559 -16.875 1.00 76.44 86 LYS A N 1
ATOM 598 C CA . LYS A 1 86 ? 24.404 1.680 -15.996 1.00 76.44 86 LYS A CA 1
ATOM 599 C C . LYS A 1 86 ? 24.397 2.095 -14.520 1.00 76.44 86 LYS A C 1
ATOM 601 O O . LYS A 1 86 ? 24.491 1.249 -13.644 1.00 76.44 86 LYS A O 1
ATOM 606 N N . LYS A 1 87 ? 24.257 3.395 -14.241 1.00 74.88 87 LYS A N 1
ATOM 607 C CA . LYS A 1 87 ? 24.197 3.944 -12.878 1.00 74.88 87 LYS A CA 1
ATOM 608 C C .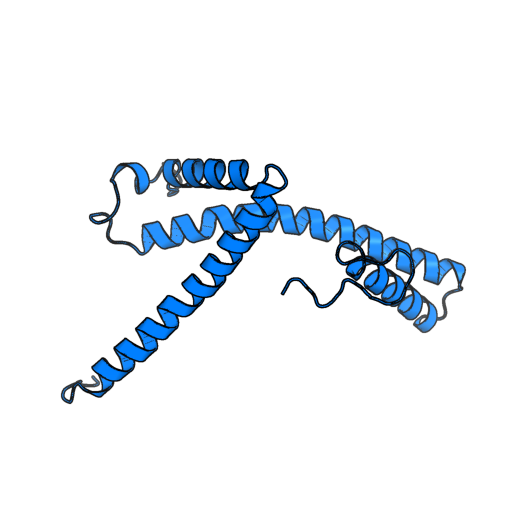 LYS A 1 87 ? 22.880 3.653 -12.144 1.00 74.88 87 LYS A C 1
ATOM 610 O O . LYS A 1 87 ? 22.885 3.729 -10.922 1.00 74.88 87 LYS A O 1
ATOM 615 N N . LEU A 1 88 ? 21.785 3.370 -12.854 1.00 72.19 88 LEU A N 1
ATOM 616 C CA . LEU A 1 88 ? 20.459 3.086 -12.284 1.00 72.19 88 LEU A CA 1
ATOM 617 C C . LEU A 1 88 ? 20.249 1.591 -12.002 1.00 72.19 88 LEU A C 1
ATOM 619 O O . LEU A 1 88 ? 19.513 1.235 -11.087 1.00 72.19 88 LEU A O 1
ATOM 623 N N . VAL A 1 89 ? 20.929 0.724 -12.752 1.00 75.44 89 VAL A N 1
ATOM 624 C CA . VAL A 1 89 ? 20.882 -0.741 -12.592 1.00 75.44 89 VAL A CA 1
ATOM 625 C C . VAL A 1 89 ? 22.016 -1.301 -11.727 1.00 75.44 89 VAL A C 1
ATOM 627 O O . VAL A 1 89 ? 22.075 -2.502 -11.490 1.00 75.44 89 VAL A O 1
ATOM 630 N N . GLU A 1 90 ? 22.926 -0.448 -11.247 1.00 78.31 90 GLU A N 1
ATOM 631 C CA . GLU A 1 90 ? 24.028 -0.859 -10.373 1.00 78.31 90 GLU A CA 1
ATOM 632 C C . GLU A 1 90 ? 23.482 -1.353 -9.023 1.00 78.31 90 GLU A C 1
ATOM 634 O O . GLU A 1 90 ? 22.894 -0.587 -8.255 1.00 78.31 90 GLU A O 1
ATOM 639 N N . LEU A 1 91 ? 23.665 -2.648 -8.752 1.00 77.44 91 LEU A N 1
ATOM 640 C CA . LEU A 1 91 ? 23.239 -3.292 -7.513 1.00 77.44 91 LEU A CA 1
ATOM 641 C C . LEU A 1 91 ? 24.301 -3.108 -6.426 1.00 77.44 91 LEU A C 1
ATOM 643 O O . LEU A 1 91 ? 25.497 -3.273 -6.667 1.00 77.44 91 LEU A O 1
ATOM 647 N N . ASN A 1 92 ? 23.862 -2.804 -5.206 1.00 78.69 92 ASN A N 1
ATOM 648 C CA . ASN A 1 92 ? 24.736 -2.784 -4.039 1.00 78.69 92 ASN A CA 1
ATOM 649 C C . ASN A 1 92 ? 25.040 -4.212 -3.530 1.00 78.69 92 ASN A C 1
ATOM 651 O O . ASN A 1 92 ? 24.542 -5.208 -4.056 1.00 78.69 92 ASN A O 1
ATOM 655 N N . LYS A 1 93 ? 25.831 -4.324 -2.453 1.00 74.88 93 LYS A N 1
ATOM 656 C CA . LYS A 1 93 ? 26.208 -5.613 -1.828 1.00 74.88 93 LYS A CA 1
ATOM 657 C C . LYS A 1 93 ? 25.017 -6.458 -1.351 1.00 74.88 93 LYS A C 1
ATOM 659 O O . LYS A 1 93 ? 25.182 -7.646 -1.099 1.00 74.88 93 LYS A O 1
ATOM 664 N N . HIS A 1 94 ? 23.841 -5.852 -1.220 1.00 76.50 94 HIS A N 1
ATOM 665 C CA . HIS A 1 94 ? 22.600 -6.498 -0.802 1.00 76.50 94 HIS A CA 1
ATOM 666 C C . HIS A 1 94 ? 21.674 -6.816 -1.988 1.00 76.50 94 HIS A C 1
ATOM 668 O O . HIS A 1 94 ? 20.514 -7.161 -1.779 1.00 76.50 94 HIS A O 1
ATOM 674 N N . GLY A 1 95 ? 22.158 -6.689 -3.230 1.00 75.69 95 GLY A N 1
ATOM 675 C CA . GLY A 1 95 ? 21.371 -6.980 -4.427 1.00 75.69 95 GLY A CA 1
ATOM 676 C C . GLY A 1 95 ? 20.239 -5.980 -4.666 1.00 75.69 95 GLY A C 1
ATOM 677 O O . GLY A 1 95 ? 19.225 -6.348 -5.254 1.00 75.69 95 GLY A O 1
ATOM 678 N N . MET A 1 96 ? 20.376 -4.735 -4.189 1.00 78.62 96 MET A N 1
ATOM 679 C CA . MET A 1 96 ? 19.372 -3.686 -4.381 1.00 78.62 96 MET A CA 1
ATOM 680 C C . MET A 1 96 ? 19.904 -2.500 -5.203 1.00 78.62 96 MET A C 1
ATOM 682 O O . MET A 1 96 ? 21.035 -2.057 -4.978 1.00 78.62 96 MET A O 1
ATOM 686 N N . PRO A 1 97 ? 19.094 -1.945 -6.126 1.00 80.94 97 PRO A N 1
ATOM 687 C CA . PRO A 1 97 ? 19.452 -0.791 -6.950 1.00 80.94 97 PRO A CA 1
ATOM 688 C C . PRO A 1 97 ? 19.278 0.530 -6.176 1.00 80.94 97 PRO A C 1
ATOM 690 O O . PRO A 1 97 ? 18.326 1.286 -6.374 1.00 80.94 97 PRO A O 1
ATOM 693 N N . GLU A 1 98 ? 20.220 0.817 -5.277 1.00 79.81 98 GLU A N 1
ATOM 694 C CA . GLU A 1 98 ? 20.164 1.920 -4.302 1.00 79.81 98 GLU A CA 1
ATOM 695 C C . GLU A 1 98 ? 19.912 3.303 -4.928 1.00 79.81 98 GLU A C 1
ATOM 697 O O . GLU A 1 98 ? 19.095 4.078 -4.429 1.00 79.81 98 GLU A O 1
ATOM 702 N N . ARG A 1 99 ? 20.567 3.615 -6.055 1.00 79.62 99 ARG A N 1
ATOM 703 C CA . ARG A 1 99 ? 20.416 4.923 -6.721 1.00 79.62 99 ARG A CA 1
ATOM 704 C C . ARG A 1 99 ? 19.021 5.128 -7.312 1.00 79.62 99 ARG A C 1
ATOM 706 O O . ARG A 1 99 ? 18.500 6.240 -7.262 1.00 79.62 99 ARG A O 1
ATOM 713 N N . SER A 1 100 ? 18.413 4.068 -7.841 1.00 81.25 100 SER A N 1
ATOM 714 C CA . SER A 1 100 ? 17.049 4.116 -8.379 1.00 81.25 100 SER A CA 1
ATOM 715 C C . SER A 1 100 ? 16.017 4.278 -7.266 1.00 81.25 100 SER A C 1
ATOM 717 O O . SER A 1 100 ? 15.077 5.057 -7.409 1.00 81.25 100 SER A O 1
ATOM 719 N N . MET A 1 101 ? 16.237 3.623 -6.122 1.00 81.62 101 MET A N 1
ATOM 720 C CA . MET A 1 101 ? 15.387 3.772 -4.937 1.00 81.62 101 MET A CA 1
ATOM 721 C C . MET A 1 101 ? 15.419 5.201 -4.379 1.00 81.62 101 MET A C 1
ATOM 723 O O . MET A 1 101 ? 14.366 5.769 -4.095 1.00 81.62 101 MET A O 1
ATOM 727 N N . TRP A 1 102 ? 16.602 5.817 -4.290 1.00 81.69 102 TRP A N 1
ATOM 728 C CA . TRP A 1 102 ? 16.740 7.216 -3.868 1.00 81.69 102 TRP A CA 1
ATOM 729 C C . TRP A 1 102 ? 16.057 8.199 -4.820 1.00 81.69 102 TRP A C 1
ATOM 731 O O . TRP A 1 102 ? 15.378 9.123 -4.370 1.00 81.69 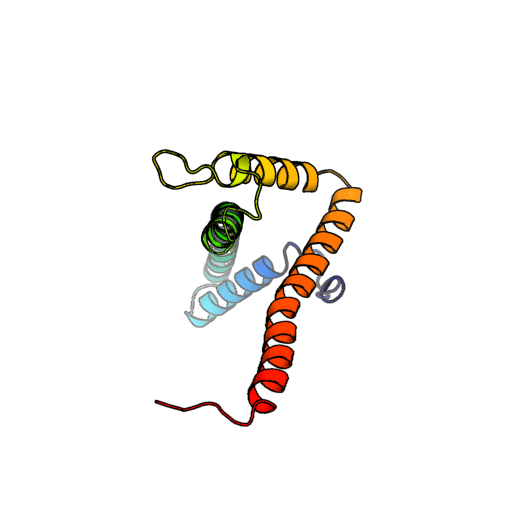102 TRP A O 1
ATOM 741 N N . LEU A 1 103 ? 16.192 7.990 -6.132 1.00 83.06 103 LEU A N 1
ATOM 742 C CA . LEU A 1 103 ? 15.522 8.826 -7.126 1.00 83.06 103 LEU A CA 1
ATOM 743 C C . LEU A 1 103 ? 13.993 8.753 -6.984 1.00 83.06 103 LEU A C 1
ATOM 745 O O . LEU A 1 103 ? 13.330 9.790 -6.979 1.00 83.06 103 LEU A O 1
ATOM 749 N N . GLN A 1 104 ? 13.436 7.549 -6.809 1.00 81.44 104 GLN A N 1
ATOM 750 C CA . GLN A 1 104 ? 11.996 7.378 -6.607 1.00 81.44 104 GLN A CA 1
ATOM 751 C C . GLN A 1 104 ? 11.511 8.001 -5.292 1.00 81.44 104 GLN A C 1
ATOM 753 O O . GLN A 1 104 ? 10.447 8.619 -5.269 1.00 81.44 104 GLN A O 1
ATOM 758 N N . ALA A 1 105 ? 12.293 7.899 -4.215 1.00 81.50 105 ALA A N 1
ATOM 759 C CA . ALA A 1 105 ? 11.958 8.523 -2.938 1.00 81.50 105 ALA A CA 1
ATOM 760 C C . ALA A 1 105 ? 11.843 10.056 -3.052 1.00 81.50 105 ALA A C 1
ATOM 762 O O . ALA A 1 105 ? 10.904 10.639 -2.513 1.00 81.50 105 ALA A O 1
ATOM 763 N N . ILE A 1 106 ? 12.740 10.706 -3.804 1.00 80.81 106 ILE A N 1
ATOM 764 C CA . ILE A 1 106 ? 12.695 12.160 -4.039 1.00 80.81 106 ILE A CA 1
ATOM 765 C C . ILE A 1 106 ? 11.439 12.552 -4.827 1.00 80.81 106 ILE A C 1
ATOM 767 O O . ILE A 1 106 ? 10.750 13.502 -4.455 1.00 80.81 106 ILE A O 1
ATOM 771 N N . ILE A 1 107 ? 11.113 11.809 -5.889 1.00 78.38 107 ILE A N 1
ATOM 772 C CA . ILE A 1 107 ? 9.926 12.073 -6.717 1.00 78.38 107 ILE A CA 1
ATOM 773 C C . ILE A 1 107 ? 8.647 11.956 -5.877 1.00 78.38 107 ILE A C 1
ATOM 775 O O . ILE A 1 107 ? 7.780 12.830 -5.936 1.00 78.38 107 ILE A O 1
ATOM 779 N N . LEU A 1 108 ? 8.546 10.919 -5.043 1.00 76.94 108 LEU A N 1
ATOM 780 C CA . LEU A 1 108 ? 7.405 10.737 -4.147 1.00 76.94 108 LEU A CA 1
ATOM 781 C C . LEU A 1 108 ? 7.308 11.847 -3.104 1.00 76.94 108 LEU A C 1
ATOM 783 O O . LEU A 1 108 ? 6.221 12.362 -2.880 1.00 76.94 108 LEU A O 1
ATOM 787 N N . PHE A 1 109 ? 8.424 12.277 -2.516 1.00 76.62 109 PHE A N 1
ATOM 788 C CA . PHE A 1 109 ? 8.416 13.328 -1.499 1.00 76.62 109 PHE A CA 1
ATOM 789 C C . PHE A 1 109 ? 7.908 14.675 -2.041 1.00 76.62 109 PHE A C 1
ATOM 791 O O . PHE A 1 109 ? 7.118 15.353 -1.386 1.00 76.62 109 PHE A O 1
ATOM 798 N N . ILE A 1 110 ? 8.286 15.033 -3.273 1.00 73.62 110 ILE A N 1
ATOM 799 C CA . ILE A 1 110 ? 7.806 16.252 -3.952 1.00 73.62 110 ILE A CA 1
ATOM 800 C C . ILE A 1 110 ? 6.302 16.157 -4.273 1.00 73.62 110 ILE A C 1
ATOM 802 O O . ILE A 1 110 ? 5.608 17.173 -4.326 1.00 73.62 110 ILE A O 1
ATOM 806 N N . SER A 1 111 ? 5.774 14.939 -4.422 1.00 71.81 111 SER A N 1
ATOM 807 C CA . SER A 1 111 ? 4.370 14.687 -4.767 1.00 71.81 111 SER A CA 1
ATOM 808 C C . SER A 1 111 ? 3.381 15.013 -3.641 1.00 71.81 111 SER A C 1
ATOM 810 O O . SER A 1 111 ? 2.189 15.083 -3.913 1.00 71.81 111 SER A O 1
ATOM 812 N N . PHE A 1 112 ? 3.835 15.226 -2.399 1.00 72.00 112 PHE A N 1
ATOM 813 C CA . PHE A 1 112 ? 2.968 15.460 -1.231 1.00 72.00 112 PHE A CA 1
ATOM 814 C C . PHE A 1 112 ? 2.731 16.952 -0.883 1.00 72.00 112 PHE A C 1
ATOM 816 O O . PHE A 1 112 ? 2.113 17.252 0.138 1.00 72.00 112 PHE A O 1
ATOM 823 N N . GLY A 1 113 ? 3.190 17.913 -1.700 1.00 71.12 113 GLY A N 1
ATOM 824 C CA . GLY A 1 113 ? 3.109 19.354 -1.396 1.00 71.12 113 GLY A CA 1
ATOM 825 C C . GLY A 1 113 ? 1.944 20.137 -2.038 1.00 71.12 113 GLY A C 1
ATOM 826 O O . GLY A 1 113 ? 1.956 20.416 -3.235 1.00 71.12 113 GLY A O 1
ATOM 827 N N . GLY A 1 114 ? 0.989 20.614 -1.227 1.00 72.31 114 GLY A N 1
ATOM 828 C CA . GLY A 1 114 ? 0.055 21.705 -1.576 1.00 72.31 114 GLY A CA 1
ATOM 829 C C . GLY A 1 114 ? -1.174 21.340 -2.429 1.00 72.31 114 GLY A C 1
ATOM 830 O O . GLY A 1 114 ? -1.417 20.188 -2.763 1.00 72.31 114 GLY A O 1
ATOM 831 N N . ASN A 1 115 ? -1.982 22.339 -2.808 1.00 69.94 115 ASN A N 1
ATOM 832 C CA . ASN A 1 115 ? -3.217 22.115 -3.587 1.00 69.94 115 ASN A CA 1
ATOM 833 C C . ASN A 1 115 ? -2.935 21.547 -4.999 1.00 69.94 115 ASN A C 1
ATOM 835 O O . ASN A 1 115 ? -3.761 20.842 -5.575 1.00 69.94 115 ASN A O 1
ATOM 839 N N . ALA A 1 116 ? -1.737 21.811 -5.536 1.00 71.94 116 ALA A N 1
ATOM 840 C CA . ALA A 1 116 ? -1.248 21.218 -6.779 1.00 71.94 116 ALA A CA 1
ATOM 841 C C . ALA A 1 116 ? -0.913 19.719 -6.633 1.00 71.94 116 ALA A C 1
ATOM 843 O O . ALA A 1 116 ? -1.129 18.958 -7.575 1.00 71.94 116 ALA A O 1
ATOM 844 N N . ALA A 1 117 ? -0.469 19.267 -5.453 1.00 71.00 117 ALA A N 1
ATOM 845 C CA . ALA A 1 117 ? -0.184 17.855 -5.195 1.00 71.00 117 ALA A CA 1
ATOM 846 C C . ALA A 1 117 ? -1.425 16.966 -5.298 1.00 71.00 117 ALA A C 1
ATOM 848 O O . ALA A 1 117 ? -1.315 15.840 -5.760 1.00 71.00 117 ALA A O 1
ATOM 849 N N . SER A 1 118 ? -2.617 17.456 -4.942 1.00 71.56 118 SER A N 1
ATOM 850 C CA . SER A 1 118 ? -3.850 16.667 -5.094 1.00 71.56 118 SER A CA 1
ATOM 851 C C . SER A 1 118 ? -4.178 16.380 -6.568 1.00 71.56 118 SER A C 1
ATOM 853 O O . SER A 1 118 ? -4.556 15.260 -6.924 1.00 71.56 118 SER A O 1
ATOM 855 N N . GLN A 1 119 ? -3.967 17.363 -7.452 1.00 77.56 119 GLN A N 1
ATOM 856 C CA . GLN A 1 119 ? -4.124 17.165 -8.897 1.00 77.56 119 GLN A CA 1
ATOM 857 C C . GLN A 1 119 ? -3.026 16.260 -9.454 1.00 77.56 119 GLN A C 1
ATOM 859 O O . GLN A 1 119 ? -3.319 15.340 -10.211 1.00 77.56 119 GLN A O 1
ATOM 864 N N . PHE A 1 120 ? -1.778 16.468 -9.030 1.00 77.56 120 PHE A N 1
ATOM 865 C CA . PHE A 1 120 ? -0.659 15.616 -9.421 1.00 77.56 120 PHE A CA 1
ATOM 866 C C . PHE A 1 120 ? -0.869 14.162 -8.988 1.00 77.56 120 PHE A C 1
ATOM 868 O O . PHE A 1 120 ? -0.693 13.252 -9.788 1.00 77.56 120 PHE A O 1
ATOM 875 N N . TYR A 1 121 ? -1.337 13.939 -7.760 1.00 74.75 121 TYR A N 1
ATOM 876 C CA . TYR A 1 121 ? -1.708 12.624 -7.252 1.00 74.75 121 TYR A CA 1
ATOM 877 C C . TYR A 1 121 ? -2.810 11.980 -8.096 1.00 74.75 121 TYR A C 1
ATOM 879 O O . TYR A 1 121 ? -2.708 10.806 -8.432 1.00 74.75 121 TYR A O 1
ATOM 887 N N . THR A 1 122 ? -3.834 12.744 -8.489 1.00 81.00 122 THR A N 1
ATOM 888 C CA . THR A 1 122 ? -4.898 12.239 -9.372 1.00 81.00 122 THR A CA 1
ATOM 889 C C . THR A 1 122 ? -4.326 11.789 -10.716 1.00 81.00 122 THR A C 1
ATOM 891 O O . THR A 1 122 ? -4.598 10.673 -11.145 1.00 81.00 12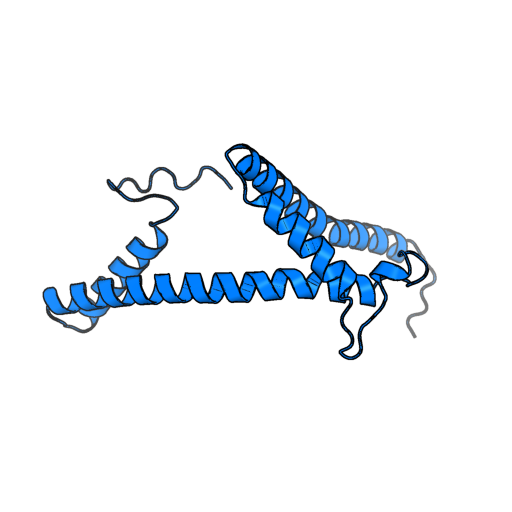2 THR A O 1
ATOM 894 N N . ILE A 1 123 ? -3.455 12.601 -11.324 1.00 82.81 123 ILE A N 1
ATOM 895 C CA . ILE A 1 123 ? -2.762 12.253 -12.573 1.00 82.81 123 ILE A CA 1
ATOM 896 C C . ILE A 1 123 ? -1.909 10.992 -12.390 1.00 82.81 123 ILE A C 1
ATOM 898 O O . ILE A 1 123 ? -1.970 10.091 -13.221 1.00 82.81 123 ILE A O 1
ATOM 902 N N . LEU A 1 124 ? -1.142 10.888 -11.300 1.00 80.31 124 LEU A N 1
ATOM 903 C CA . LEU A 1 124 ? -0.347 9.697 -10.993 1.00 80.31 124 LEU A CA 1
ATOM 904 C C . LEU A 1 124 ? -1.221 8.444 -10.864 1.00 80.31 124 LEU A C 1
ATOM 906 O O . LEU A 1 124 ? -0.852 7.382 -11.365 1.00 80.31 124 LEU A O 1
ATOM 910 N N . MET A 1 125 ? -2.381 8.562 -10.216 1.00 80.62 125 MET A N 1
ATOM 911 C CA . MET A 1 125 ? -3.333 7.463 -10.067 1.00 80.62 125 MET A CA 1
ATOM 912 C C . MET A 1 125 ? -3.908 7.043 -11.424 1.00 80.62 125 MET A C 1
ATOM 914 O O . MET A 1 125 ? -3.933 5.858 -11.754 1.00 80.62 125 MET A O 1
ATOM 918 N N . ASP A 1 126 ? -4.289 8.010 -12.258 1.00 84.44 126 ASP A N 1
ATOM 919 C CA . ASP A 1 126 ? -4.767 7.743 -13.614 1.00 84.44 126 ASP A CA 1
ATOM 920 C C . ASP A 1 126 ? -3.683 7.061 -14.462 1.00 84.44 126 ASP A C 1
ATOM 922 O O . ASP A 1 126 ? -3.956 6.068 -15.139 1.00 84.44 126 ASP A O 1
ATOM 926 N N . MET A 1 127 ? -2.428 7.507 -14.364 1.00 86.06 127 MET A N 1
ATOM 927 C CA . MET A 1 127 ? -1.290 6.863 -15.026 1.00 86.06 127 MET A CA 1
ATOM 928 C C . MET A 1 127 ? -1.059 5.434 -14.531 1.00 86.06 127 MET A C 1
ATOM 930 O O . MET A 1 127 ? -0.753 4.559 -15.338 1.00 86.06 127 MET A O 1
ATOM 934 N N . MET A 1 128 ? -1.217 5.169 -13.233 1.00 84.31 128 MET A N 1
ATOM 935 C CA . MET A 1 128 ? -1.109 3.820 -12.669 1.00 84.31 128 MET A CA 1
ATOM 936 C C . MET A 1 128 ? -2.200 2.895 -13.225 1.00 84.31 128 MET A C 1
ATOM 938 O O . MET A 1 128 ? -1.914 1.756 -13.610 1.00 84.31 128 MET A O 1
ATOM 942 N N . ASN A 1 129 ? -3.427 3.404 -13.339 1.00 85.69 129 ASN A N 1
ATOM 943 C CA . ASN A 1 129 ? -4.552 2.667 -13.912 1.00 85.69 129 ASN A CA 1
ATOM 944 C C . ASN A 1 129 ? -4.330 2.372 -15.404 1.00 85.69 129 ASN A C 1
ATOM 946 O O . ASN A 1 129 ? -4.524 1.241 -15.850 1.00 85.69 129 ASN A O 1
ATOM 950 N N . VAL A 1 130 ? -3.849 3.355 -16.171 1.00 87.75 130 VAL A N 1
ATOM 951 C CA . VAL A 1 130 ? -3.527 3.180 -17.596 1.00 87.75 130 VAL A CA 1
ATOM 952 C C . VAL A 1 130 ? -2.348 2.220 -17.783 1.00 87.75 130 VAL A C 1
ATOM 954 O O . VAL A 1 130 ? -2.434 1.298 -18.595 1.00 87.75 130 VAL A O 1
ATOM 957 N N . SER A 1 131 ? -1.277 2.373 -17.003 1.00 86.12 131 SER A N 1
ATOM 958 C CA . SER A 1 131 ? -0.085 1.517 -17.056 1.00 86.12 131 SER A CA 1
ATOM 959 C C . SER A 1 131 ? -0.423 0.053 -16.775 1.00 86.12 131 SER A C 1
ATOM 961 O O . SER A 1 131 ? 0.050 -0.835 -17.479 1.00 86.12 131 SER A O 1
ATOM 963 N N . SER A 1 132 ? -1.329 -0.206 -15.827 1.00 85.12 132 SER A N 1
ATOM 964 C CA . SER A 1 132 ? -1.799 -1.562 -15.520 1.00 85.12 132 SER A CA 1
ATOM 965 C C . SER A 1 132 ? -2.570 -2.197 -16.681 1.00 85.12 132 SER A C 1
ATOM 967 O O . SER A 1 132 ? -2.531 -3.411 -16.837 1.00 85.12 132 SER A O 1
ATOM 969 N N . SER A 1 133 ? -3.237 -1.403 -17.526 1.00 88.06 133 SER A N 1
ATOM 970 C CA . SER A 1 133 ? -3.975 -1.904 -18.697 1.00 88.06 133 SER A CA 1
ATOM 971 C C . SER A 1 133 ? -3.074 -2.223 -19.902 1.00 88.06 133 SER A C 1
ATOM 973 O O . SER A 1 133 ? -3.383 -3.115 -20.694 1.00 88.06 133 SER A O 1
ATOM 975 N N . ALA A 1 134 ? -1.931 -1.540 -20.021 1.00 86.50 134 ALA A N 1
ATOM 976 C CA . ALA A 1 134 ? -0.993 -1.690 -21.131 1.00 86.50 134 ALA A CA 1
ATOM 977 C C . ALA A 1 134 ? -0.463 -3.128 -21.346 1.00 86.50 134 ALA A C 1
ATOM 979 O O . ALA A 1 134 ? -0.529 -3.594 -22.488 1.00 86.50 134 ALA A O 1
ATOM 980 N N . PRO A 1 135 ? 0.015 -3.877 -20.325 1.00 84.94 135 PRO A N 1
ATOM 981 C CA . PRO A 1 135 ? 0.487 -5.246 -20.534 1.00 84.94 135 PRO A CA 1
ATOM 982 C C . PRO A 1 135 ? -0.631 -6.178 -21.008 1.00 84.94 135 PRO A C 1
ATOM 984 O O . PRO A 1 135 ? -0.376 -7.053 -21.832 1.00 84.94 135 PRO A O 1
ATOM 987 N N . TYR A 1 136 ? -1.877 -5.969 -20.567 1.00 86.06 136 TYR A N 1
ATOM 988 C CA . TYR A 1 136 ? -3.014 -6.768 -21.030 1.00 86.06 136 TYR A CA 1
ATOM 989 C C . TYR A 1 136 ? -3.346 -6.493 -22.497 1.00 86.06 136 TYR A C 1
ATOM 991 O O . TYR A 1 136 ? -3.573 -7.431 -23.258 1.00 86.06 136 TYR A O 1
ATOM 999 N N . LEU A 1 137 ? -3.326 -5.226 -22.923 1.00 87.81 137 LEU A N 1
ATOM 1000 C CA . LEU A 1 137 ? -3.525 -4.869 -24.330 1.00 87.81 137 LEU A CA 1
ATOM 1001 C C . LEU A 1 137 ? -2.415 -5.439 -25.216 1.00 87.81 137 LEU A C 1
ATOM 1003 O O . LEU A 1 137 ? -2.700 -5.988 -26.282 1.00 87.81 137 LEU A O 1
ATOM 1007 N N . PHE A 1 138 ? -1.164 -5.370 -24.754 1.00 86.88 138 PHE A N 1
ATOM 1008 C CA . PHE A 1 138 ? -0.037 -5.985 -25.444 1.00 86.88 138 PHE A CA 1
ATOM 1009 C C . PHE A 1 138 ? -0.193 -7.505 -25.540 1.00 86.88 138 PHE A C 1
ATOM 1011 O O . PHE A 1 138 ? 0.025 -8.063 -26.609 1.00 86.88 138 PHE A O 1
ATOM 1018 N N . LEU A 1 139 ? -0.630 -8.174 -24.469 1.00 86.94 139 LEU A N 1
ATOM 1019 C CA . LEU A 1 139 ? -0.877 -9.617 -24.459 1.00 86.94 139 LEU A CA 1
ATOM 1020 C C . LEU A 1 139 ? -1.992 -10.016 -25.435 1.00 86.94 139 LEU A C 1
ATOM 1022 O O . LEU A 1 139 ? -1.827 -10.977 -26.181 1.00 86.94 139 LEU A O 1
ATOM 1026 N N . ILE A 1 140 ? -3.105 -9.276 -25.467 1.00 87.81 140 ILE A N 1
ATOM 1027 C CA . ILE A 1 140 ? -4.211 -9.522 -26.404 1.00 87.81 140 ILE A CA 1
ATOM 1028 C C . ILE A 1 140 ? -3.721 -9.349 -27.845 1.00 87.81 140 ILE A C 1
ATOM 1030 O O . ILE A 1 140 ? -3.948 -10.225 -28.681 1.00 87.81 140 ILE A O 1
ATOM 1034 N N . ALA A 1 141 ? -2.998 -8.264 -28.134 1.00 86.31 141 ALA A N 1
ATOM 1035 C CA . ALA A 1 141 ? -2.404 -8.045 -29.448 1.00 86.31 141 ALA A CA 1
ATOM 1036 C C . ALA A 1 141 ? -1.421 -9.174 -29.808 1.00 86.31 141 ALA A C 1
ATOM 1038 O O . ALA A 1 141 ? -1.565 -9.805 -30.855 1.00 86.31 141 ALA A O 1
ATOM 1039 N N . ALA A 1 142 ? -0.480 -9.506 -28.924 1.00 85.56 142 ALA A N 1
ATOM 1040 C CA . ALA A 1 142 ? 0.488 -10.582 -29.121 1.00 85.56 142 ALA A CA 1
ATOM 1041 C C . ALA A 1 142 ? -0.194 -11.938 -29.351 1.00 85.56 142 ALA A C 1
ATOM 1043 O O . ALA A 1 142 ? 0.226 -12.679 -30.235 1.00 85.56 142 ALA A O 1
ATOM 1044 N N . TYR A 1 143 ? -1.286 -12.236 -28.642 1.00 84.69 143 TYR A N 1
ATOM 1045 C CA . TYR A 1 143 ? -2.082 -13.445 -28.848 1.00 84.69 143 TYR A CA 1
ATOM 1046 C C . TYR A 1 143 ? -2.736 -13.485 -30.236 1.00 84.69 143 TYR A C 1
ATOM 1048 O O . TYR A 1 143 ? -2.743 -14.535 -30.878 1.00 84.69 143 TYR A O 1
ATOM 1056 N N . THR A 1 144 ? -3.233 -12.354 -30.754 1.00 81.56 144 THR A N 1
ATOM 1057 C CA . THR A 1 144 ? -3.761 -12.306 -32.131 1.00 81.56 144 THR A CA 1
ATOM 1058 C C . THR A 1 144 ? -2.678 -12.572 -33.179 1.00 81.56 144 THR A C 1
ATOM 1060 O O . THR A 1 144 ? -2.915 -13.345 -34.107 1.00 81.56 144 THR A O 1
ATOM 1063 N N . PHE A 1 145 ? -1.468 -12.030 -32.999 1.00 80.44 145 PHE A N 1
ATOM 1064 C CA . PHE A 1 145 ? -0.322 -12.322 -33.870 1.00 80.44 145 PHE A CA 1
ATOM 1065 C C . PHE A 1 145 ? 0.178 -13.766 -33.721 1.00 80.44 145 PHE A C 1
ATOM 1067 O O . PHE A 1 145 ? 0.536 -14.395 -34.716 1.00 80.44 145 PHE A O 1
ATOM 1074 N N . PHE A 1 146 ? 0.160 -14.311 -32.503 1.00 78.81 146 PHE A N 1
ATOM 1075 C CA . PHE A 1 146 ? 0.508 -15.701 -32.210 1.00 78.81 146 PHE A CA 1
ATOM 1076 C C . PHE A 1 146 ? -0.465 -16.674 -32.887 1.00 78.81 146 PHE A C 1
ATOM 1078 O O . PHE A 1 146 ? -0.031 -17.597 -33.564 1.00 78.81 146 PHE A O 1
ATOM 1085 N N . LYS A 1 147 ? -1.777 -16.418 -32.812 1.00 70.88 147 LYS A N 1
ATOM 1086 C CA . LYS A 1 147 ? -2.809 -17.224 -33.487 1.00 70.88 147 LYS A CA 1
ATOM 1087 C C . LYS A 1 147 ? -2.774 -17.094 -35.017 1.00 70.88 147 LYS A C 1
ATOM 1089 O O . LYS A 1 147 ? -3.197 -18.007 -35.721 1.00 70.88 147 LYS A O 1
ATOM 1094 N N . ALA A 1 148 ? -2.299 -15.964 -35.544 1.00 72.50 148 ALA A N 1
ATOM 1095 C CA . ALA A 1 148 ? -2.139 -15.754 -36.982 1.00 72.50 148 ALA A CA 1
ATOM 1096 C C . ALA A 1 148 ? -0.927 -16.500 -37.576 1.00 72.50 148 ALA A C 1
ATOM 1098 O O . ALA A 1 148 ? -0.866 -16.684 -38.793 1.00 72.50 148 ALA A O 1
ATOM 1099 N N . LYS A 1 149 ? 0.023 -16.959 -36.746 1.00 70.31 149 LYS A N 1
ATOM 1100 C CA . LYS A 1 149 ? 1.091 -17.868 -37.179 1.00 70.31 149 LYS A CA 1
ATOM 1101 C C . LYS A 1 149 ? 0.533 -19.290 -37.304 1.00 70.31 149 LYS A C 1
ATOM 1103 O O . LYS A 1 149 ? 0.018 -19.839 -36.338 1.00 70.31 149 LYS A O 1
ATOM 1108 N N . LYS A 1 150 ? 0.631 -19.878 -38.503 1.00 59.94 150 LYS A N 1
ATOM 1109 C CA . LYS A 1 150 ? 0.115 -21.226 -38.819 1.00 59.94 150 LYS A CA 1
ATOM 1110 C C . LYS A 1 150 ? 1.102 -22.381 -38.579 1.00 59.94 150 LYS A C 1
ATOM 1112 O O . LYS A 1 150 ? 0.687 -23.520 -38.730 1.00 59.94 150 LYS A O 1
ATOM 1117 N N . ASP A 1 151 ? 2.330 -22.104 -38.143 1.00 59.22 151 ASP A N 1
ATOM 1118 C CA . ASP A 1 151 ? 3.366 -23.115 -37.873 1.00 59.22 151 ASP A CA 1
ATOM 1119 C C . ASP A 1 151 ? 3.914 -22.961 -36.450 1.00 59.22 151 ASP A C 1
ATOM 1121 O O . ASP A 1 151 ? 4.991 -22.406 -36.231 1.00 59.22 151 ASP A O 1
ATOM 1125 N N . LEU A 1 152 ? 3.138 -23.388 -35.459 1.00 59.50 152 LEU A N 1
ATOM 1126 C CA . LEU A 1 152 ? 3.621 -23.524 -34.088 1.00 59.50 152 LEU A CA 1
ATOM 1127 C C . LEU A 1 152 ? 3.613 -25.011 -33.748 1.00 59.50 152 LEU A C 1
ATOM 1129 O O . LEU A 1 152 ? 2.579 -25.555 -33.363 1.00 59.50 152 LEU A O 1
ATOM 1133 N N . ASP A 1 153 ? 4.770 -25.651 -33.939 1.00 54.66 153 ASP A N 1
ATOM 1134 C CA . ASP A 1 153 ? 5.062 -26.985 -33.419 1.00 54.66 153 ASP A CA 1
ATOM 1135 C C . ASP A 1 153 ? 4.882 -26.962 -31.898 1.00 54.66 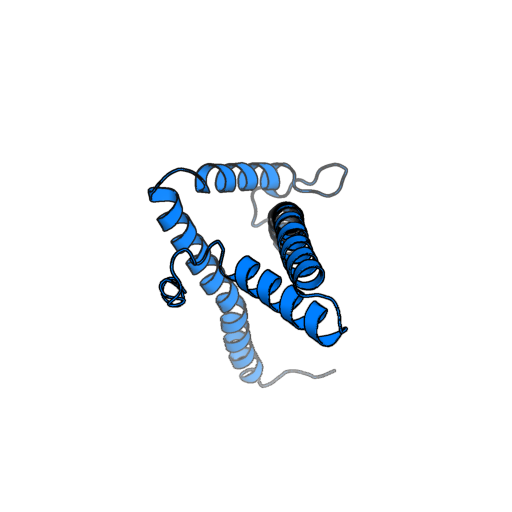153 ASP A C 1
ATOM 1137 O O . ASP A 1 153 ? 5.706 -26.436 -31.147 1.00 54.66 153 ASP A O 1
ATOM 1141 N N . LEU A 1 154 ? 3.751 -27.503 -31.454 1.00 54.28 154 LEU A N 1
ATOM 1142 C CA . LEU A 1 154 ? 3.514 -27.885 -30.071 1.00 54.28 154 LEU A CA 1
ATOM 1143 C C . LEU A 1 154 ? 4.281 -29.190 -29.833 1.00 54.28 154 LEU A C 1
ATOM 1145 O O . LEU A 1 154 ? 3.736 -30.271 -30.061 1.00 54.28 154 LEU A O 1
ATOM 1149 N N . TYR A 1 155 ? 5.549 -29.071 -29.440 1.00 42.00 155 TYR A N 1
ATOM 1150 C CA . TYR A 1 155 ? 6.311 -30.168 -28.840 1.00 42.00 155 TYR A CA 1
ATOM 1151 C C . TYR A 1 155 ? 6.245 -30.079 -27.315 1.00 42.00 155 TYR A C 1
ATOM 1153 O O . TYR A 1 155 ? 6.389 -28.950 -26.789 1.00 42.00 155 TYR A O 1
#

Radius of gyration: 23.96 Å; chains: 1; bounding box: 53×52×67 Å

Secondary structure (DSSP, 8-state):
-TTTTS--SSTT--TTTHHHHHHHHHHHHHHHHTT--HHHHHHHHHHHHHHHHHHHHHHHHHHHHHHHHHHHHHHHHHS-TTTS-TTTS---TTS--HHHHHHHHHHHHHTTSHHHHHHHHHHHHHHHHHHHHHHHHHHHHHHHHHHH-S-----

pLDDT: mean 79.46, std 12.54, range [35.56, 93.19]